Protein AF-A0A732H8Z7-F1 (afdb_monomer)

Secondary structure (DSSP, 8-state):
-HHHHHHHHHHHHHHHHHHT-SEEEEETTTEEEEEEEETTTEEEEEEEEEEEHHHHHHHHHHHHHTT--EEE-HHHHHHHHHH--TTPBPPGGGHHHHHHHHHHHH-----------

Foldseek 3Di:
DVVVVVVVVVLVQLLVLLLQAQAWEDDPQFKIWGWHADVPPRVFIATQDMDTHPVRVVSVVSCVVNVRHYHYDNVLRVCCRPVHDHPDGDDPVCPVVVVVVCCVRVVDDCDDPPPDD

Nearest PDB structures (foldseek):
  3bzr-assembly1_A  TM=9.549E-01  e=8.319E-13  Escherichia coli
  3bzp-assembly1_A  TM=9.370E-01  e=2.544E-12  Escherichia coli
  3bzs-assembly1_A  TM=9.820E-01  e=1.501E-11  Escherichia coli
  2jli-assembly1_A  TM=9.409E-01  e=1.079E-10  Yersinia pestis
  2w0r-assembly1_A-2  TM=8.733E-01  e=4.591E-11  Yersinia enterocolitica

Radius of gyration: 14.59 Å; Cα contacts (8 Å, |Δi|>4): 193; chains: 1; bounding box: 40×42×34 Å

Mean predicted aligned error: 6.79 Å

Structure (mmCIF, N/CA/C/O backbone):
data_AF-A0A732H8Z7-F1
#
_entry.id   AF-A0A732H8Z7-F1
#
loop_
_atom_site.group_PDB
_atom_site.id
_atom_site.type_symbol
_atom_site.label_atom_id
_atom_site.label_alt_id
_atom_site.label_comp_id
_atom_site.label_asym_id
_atom_site.label_entity_id
_atom_site.label_seq_id
_atom_site.pdbx_PDB_ins_code
_atom_site.Cartn_x
_atom_site.Cartn_y
_atom_site.Cartn_z
_atom_site.occupancy
_atom_site.B_iso_or_equiv
_atom_site.auth_seq_id
_atom_site.auth_comp_id
_atom_site.auth_asym_id
_atom_site.auth_atom_id
_atom_site.pdbx_PDB_model_num
ATOM 1 N N . ARG A 1 1 ? -17.506 27.080 4.566 1.00 58.75 1 ARG A N 1
ATOM 2 C CA . ARG A 1 1 ? -17.782 26.994 3.113 1.00 58.75 1 ARG A CA 1
ATOM 3 C C . ARG A 1 1 ? -16.549 26.810 2.215 1.00 58.75 1 ARG A C 1
ATOM 5 O O . ARG A 1 1 ? -16.601 25.906 1.403 1.00 58.75 1 ARG A O 1
ATOM 12 N N . ARG A 1 2 ? -15.420 27.545 2.339 1.00 56.72 2 ARG A N 1
ATOM 13 C CA . ARG A 1 2 ? -14.192 27.230 1.543 1.00 56.72 2 ARG A CA 1
ATOM 14 C C . ARG A 1 2 ? -13.379 26.014 2.043 1.00 56.72 2 ARG A C 1
ATOM 16 O O . ARG A 1 2 ? -12.886 25.258 1.219 1.00 56.72 2 ARG A O 1
ATOM 23 N N . ARG A 1 3 ? -13.272 25.793 3.365 1.00 57.75 3 ARG A N 1
ATOM 24 C CA . ARG A 1 3 ? -12.594 24.600 3.938 1.00 57.75 3 ARG A CA 1
ATOM 25 C C . ARG A 1 3 ? -13.330 23.288 3.652 1.00 57.75 3 ARG A C 1
ATOM 27 O O . ARG A 1 3 ? -12.689 22.284 3.387 1.00 57.75 3 ARG A O 1
ATOM 34 N N . GLU A 1 4 ? -14.660 23.317 3.694 1.00 57.41 4 GLU A N 1
ATOM 35 C CA . GLU A 1 4 ? -15.510 22.139 3.448 1.00 57.41 4 GLU A CA 1
ATOM 36 C C . GLU A 1 4 ? -15.303 21.612 2.022 1.00 57.41 4 GLU A C 1
ATOM 38 O O . GLU A 1 4 ? -15.001 20.439 1.839 1.00 57.41 4 GLU A O 1
ATOM 43 N N . MET A 1 5 ? -15.300 22.512 1.034 1.00 57.41 5 MET A N 1
ATOM 44 C CA . MET A 1 5 ? -15.082 22.163 -0.373 1.00 57.41 5 MET A CA 1
ATOM 45 C C . MET A 1 5 ? -13.684 21.576 -0.643 1.00 57.41 5 MET A C 1
ATOM 47 O O . MET A 1 5 ? -13.551 20.637 -1.420 1.00 57.41 5 MET A O 1
ATOM 51 N N . GLN A 1 6 ? -12.631 22.086 0.010 1.00 51.59 6 GLN A N 1
ATOM 52 C CA . GLN A 1 6 ? -11.274 21.532 -0.134 1.00 51.59 6 GLN A CA 1
ATOM 53 C C . GLN A 1 6 ? -11.153 20.126 0.474 1.00 51.59 6 GLN A C 1
ATOM 55 O O . GLN A 1 6 ? -10.496 19.262 -0.105 1.00 51.59 6 GLN A O 1
ATOM 60 N N . SER A 1 7 ? -11.825 19.887 1.604 1.00 60.00 7 SER A N 1
ATOM 61 C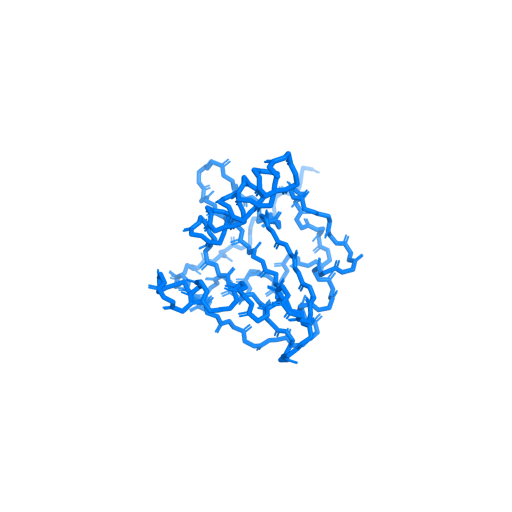 CA . SER A 1 7 ? -11.866 18.580 2.269 1.00 60.00 7 SER A CA 1
ATOM 62 C C . SER A 1 7 ? -12.573 17.523 1.412 1.00 60.00 7 SER A C 1
ATOM 64 O O . SER A 1 7 ? -12.086 16.400 1.277 1.00 60.00 7 SER A O 1
ATOM 66 N N . GLU A 1 8 ? -13.689 17.885 0.772 1.00 55.72 8 GLU A N 1
ATOM 67 C CA . GLU A 1 8 ? -14.449 16.994 -0.116 1.00 55.72 8 GLU A CA 1
ATOM 68 C C . GLU A 1 8 ? -13.655 16.599 -1.369 1.00 55.72 8 GLU A C 1
ATOM 70 O O . GLU A 1 8 ? -13.629 15.424 -1.735 1.00 55.72 8 GLU A O 1
ATOM 75 N N . ILE A 1 9 ? -12.938 17.546 -1.988 1.00 60.69 9 ILE A N 1
ATOM 76 C CA . ILE A 1 9 ? -12.088 17.276 -3.161 1.00 60.69 9 ILE A CA 1
ATOM 77 C C . ILE A 1 9 ? -10.934 16.333 -2.795 1.00 60.69 9 ILE A C 1
ATOM 79 O O . ILE A 1 9 ? -10.654 15.378 -3.522 1.00 60.69 9 ILE A O 1
ATOM 83 N N . GLN A 1 10 ? -10.282 16.567 -1.653 1.00 62.69 10 GLN A N 1
ATOM 84 C CA . GLN A 1 10 ? -9.175 15.730 -1.188 1.00 62.69 10 GLN A CA 1
ATOM 85 C C . GLN A 1 10 ? -9.661 14.321 -0.806 1.00 62.69 10 GLN A C 1
ATOM 87 O O . GLN A 1 10 ? -9.019 13.330 -1.151 1.00 62.69 10 GLN A O 1
ATOM 92 N N . SER A 1 11 ? -10.852 14.222 -0.206 1.00 63.72 11 SER A N 1
ATOM 93 C CA . SER A 1 11 ? -11.514 12.947 0.101 1.00 63.72 11 SER A CA 1
ATOM 94 C C . SER A 1 11 ? -11.918 12.175 -1.162 1.00 63.72 11 SER A C 1
ATOM 96 O O . SER A 1 11 ? -11.765 10.953 -1.208 1.00 63.72 11 SER A O 1
ATOM 98 N N . GLY A 1 12 ? -12.394 12.872 -2.200 1.00 69.31 12 GLY A N 1
ATOM 99 C CA . GLY A 1 12 ? -12.731 12.279 -3.498 1.00 69.31 12 GLY A CA 1
ATOM 100 C C . GLY A 1 12 ? -11.504 11.763 -4.256 1.00 69.31 12 GLY A C 1
ATOM 101 O O . GLY A 1 12 ? -11.524 10.648 -4.774 1.00 69.31 12 GLY A O 1
ATOM 102 N N . SER A 1 13 ? -10.411 12.533 -4.255 1.00 83.50 13 SER A N 1
ATOM 103 C CA . SER A 1 13 ? -9.127 12.140 -4.856 1.00 83.50 13 SER A CA 1
ATOM 104 C C . SER A 1 13 ? -8.506 10.919 -4.164 1.00 83.50 13 SER A C 1
ATOM 106 O O . SER A 1 13 ? -8.026 9.994 -4.828 1.00 83.50 13 SER A O 1
ATOM 108 N N . LEU A 1 14 ? -8.588 10.862 -2.831 1.00 89.50 14 LEU A N 1
ATOM 109 C CA . LEU A 1 14 ? -8.136 9.707 -2.058 1.00 89.50 14 LEU A CA 1
ATOM 1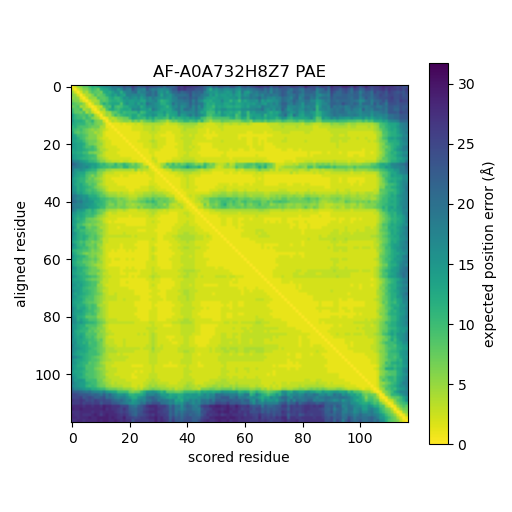10 C C . LEU A 1 14 ? -8.945 8.458 -2.407 1.00 89.50 14 LEU A C 1
ATOM 112 O O . LEU A 1 14 ? -8.369 7.430 -2.753 1.00 89.50 14 LEU A O 1
ATOM 116 N N . ALA A 1 15 ? -10.278 8.542 -2.367 1.00 91.69 15 ALA A N 1
ATOM 117 C CA . ALA A 1 15 ? -11.135 7.397 -2.666 1.00 91.69 15 ALA A CA 1
ATOM 118 C C . ALA A 1 15 ? -10.898 6.851 -4.081 1.00 91.69 15 ALA A C 1
ATOM 120 O O . ALA A 1 15 ? -10.902 5.637 -4.279 1.00 91.69 15 ALA A O 1
ATOM 121 N N . GLN A 1 16 ? -10.649 7.732 -5.053 1.00 94.31 16 GLN A N 1
ATOM 122 C CA . GLN A 1 16 ? -10.294 7.324 -6.408 1.00 94.31 16 GLN A CA 1
ATOM 123 C C . GLN A 1 16 ? -8.951 6.584 -6.453 1.00 94.31 16 GLN A C 1
ATOM 125 O O . GLN A 1 16 ? -8.859 5.535 -7.087 1.00 94.31 16 GLN A O 1
ATOM 130 N N . SER A 1 17 ? -7.941 7.088 -5.741 1.00 95.00 17 SER A N 1
ATOM 131 C CA . SER A 1 17 ? -6.617 6.459 -5.672 1.00 95.00 17 SER A CA 1
ATOM 132 C C . SER A 1 17 ? -6.695 5.056 -5.055 1.00 95.00 17 SER A C 1
ATOM 134 O O . SER A 1 17 ? -6.091 4.115 -5.567 1.00 95.00 17 SER A O 1
ATOM 136 N N . VAL A 1 18 ? -7.512 4.877 -4.008 1.00 96.31 18 VAL A N 1
ATOM 137 C CA . VAL A 1 18 ? -7.767 3.556 -3.407 1.00 96.31 18 VAL A CA 1
ATOM 138 C C . VAL A 1 18 ? -8.428 2.607 -4.413 1.00 96.31 18 VAL A C 1
ATOM 140 O O . VAL A 1 18 ? -7.977 1.479 -4.568 1.00 96.31 18 VAL A O 1
ATOM 143 N N . LYS A 1 19 ? -9.456 3.055 -5.146 1.00 95.38 19 LYS A N 1
ATOM 144 C CA . LYS A 1 19 ? -10.164 2.223 -6.142 1.00 95.38 19 LYS A CA 1
ATOM 145 C C . LYS A 1 19 ? -9.291 1.777 -7.315 1.00 95.38 19 LYS A C 1
ATOM 147 O O . LYS A 1 19 ? -9.585 0.765 -7.936 1.00 95.38 19 LYS A O 1
ATOM 152 N N . GLN A 1 20 ? -8.258 2.548 -7.643 1.00 94.56 20 GLN A N 1
ATOM 153 C CA . GLN A 1 20 ? -7.297 2.225 -8.703 1.00 94.56 20 GLN A CA 1
ATOM 154 C C . GLN A 1 20 ? -6.152 1.329 -8.220 1.00 94.56 20 GLN A C 1
ATOM 156 O O . GLN A 1 20 ? -5.314 0.916 -9.020 1.00 94.56 20 GLN A O 1
ATOM 161 N N . SER A 1 21 ? -6.086 1.054 -6.919 1.00 96.50 21 SER A N 1
ATOM 162 C CA . SER A 1 21 ? -5.023 0.242 -6.346 1.00 96.50 21 SER A CA 1
ATOM 163 C C . SER A 1 21 ? -5.244 -1.230 -6.656 1.00 96.50 21 SER A C 1
ATOM 165 O O . SER A 1 21 ? -6.359 -1.735 -6.562 1.00 96.50 21 SER A O 1
ATOM 167 N N . VAL A 1 22 ? -4.165 -1.939 -6.971 1.00 95.62 22 VAL A N 1
ATOM 168 C CA . VAL A 1 22 ? -4.187 -3.401 -7.108 1.00 95.62 22 VAL A CA 1
ATOM 169 C C . VAL A 1 22 ? -4.182 -4.094 -5.748 1.00 95.62 22 VAL A C 1
ATOM 171 O O . VAL A 1 22 ? -4.689 -5.204 -5.613 1.00 95.62 22 VAL A O 1
ATOM 174 N N . ALA A 1 23 ? -3.615 -3.436 -4.736 1.00 97.19 23 ALA A N 1
ATOM 175 C CA . ALA A 1 23 ? -3.608 -3.889 -3.356 1.00 97.19 23 ALA A CA 1
ATOM 176 C C . ALA A 1 23 ? -3.346 -2.712 -2.407 1.00 97.19 23 ALA A C 1
ATOM 178 O O . ALA A 1 23 ? -2.716 -1.718 -2.777 1.00 97.19 23 ALA A O 1
ATOM 179 N N . VAL A 1 24 ? -3.784 -2.859 -1.161 1.00 98.06 24 VAL A N 1
ATOM 180 C CA . VAL A 1 24 ? -3.424 -1.984 -0.044 1.00 98.06 24 VAL A CA 1
ATOM 181 C C . VAL A 1 24 ? -2.572 -2.774 0.939 1.00 98.06 24 VAL A C 1
ATOM 183 O O . VAL A 1 24 ? -2.999 -3.816 1.428 1.00 98.06 24 VAL A O 1
ATOM 186 N N . VAL A 1 25 ? -1.381 -2.276 1.258 1.00 98.12 25 VAL A N 1
ATOM 187 C CA . VAL A 1 25 ? -0.505 -2.855 2.285 1.00 98.12 25 VAL A CA 1
ATOM 188 C C . VAL A 1 25 ? -0.693 -2.081 3.581 1.00 98.12 25 VAL A C 1
ATOM 190 O O . VAL A 1 25 ? -0.637 -0.850 3.572 1.00 98.12 25 VAL A O 1
ATOM 193 N N . ARG A 1 26 ? -0.915 -2.773 4.701 1.00 98.06 26 ARG A N 1
ATOM 194 C CA . ARG A 1 26 ? -1.139 -2.125 6.000 1.00 98.06 26 ARG A CA 1
ATOM 195 C C . ARG A 1 26 ? -0.181 -2.590 7.093 1.00 98.06 26 ARG A C 1
ATOM 197 O O . ARG A 1 26 ? 0.162 -3.767 7.180 1.00 98.06 26 ARG A O 1
ATOM 204 N N . ASN A 1 27 ? 0.151 -1.653 7.978 1.00 97.19 27 ASN A N 1
ATOM 205 C CA . ASN A 1 27 ? 0.589 -1.909 9.348 1.00 97.19 27 ASN A CA 1
ATOM 206 C C . ASN A 1 27 ? -0.617 -1.582 10.248 1.00 97.19 27 ASN A C 1
ATOM 208 O O . ASN A 1 27 ? -1.018 -0.411 10.271 1.00 97.19 27 ASN A O 1
ATOM 212 N N . PRO A 1 28 ? -1.233 -2.572 10.923 1.00 89.50 28 PRO A N 1
ATOM 213 C CA . PRO A 1 28 ? -2.525 -2.412 11.584 1.00 89.50 28 PRO A CA 1
ATOM 214 C C . PRO A 1 28 ? -2.630 -1.139 12.411 1.00 89.50 28 PRO A C 1
ATOM 216 O O . PRO A 1 28 ? -1.754 -0.836 13.214 1.00 89.50 28 PRO A O 1
ATOM 219 N N . THR A 1 29 ? -3.722 -0.399 12.207 1.00 78.62 29 THR A N 1
ATOM 220 C CA . THR A 1 29 ? -4.074 0.853 12.904 1.00 78.62 29 THR A CA 1
ATOM 221 C C . THR A 1 29 ? -3.119 2.041 12.723 1.00 78.62 29 THR A C 1
ATOM 223 O O . THR A 1 29 ? -3.474 3.146 13.120 1.00 78.62 29 THR A O 1
ATOM 226 N N . HIS A 1 30 ? -1.963 1.855 12.078 1.00 92.56 30 HIS A N 1
ATOM 227 C CA . HIS A 1 30 ? -0.929 2.883 11.965 1.00 92.56 30 HIS A CA 1
ATOM 228 C C . HIS A 1 30 ? -0.732 3.399 10.548 1.00 92.56 30 HIS A C 1
ATOM 230 O O . HIS A 1 30 ? -0.610 4.603 10.366 1.00 92.56 30 HIS A O 1
ATOM 236 N N . ILE A 1 31 ? -0.639 2.513 9.553 1.00 97.25 31 ILE A N 1
ATOM 237 C CA . ILE A 1 31 ? -0.251 2.882 8.186 1.00 97.25 31 ILE A CA 1
ATOM 238 C C . ILE A 1 31 ? -1.051 2.061 7.181 1.00 97.25 31 ILE A C 1
ATOM 240 O O . ILE A 1 31 ? -1.209 0.850 7.351 1.00 97.25 31 ILE A O 1
ATOM 244 N N . ALA A 1 32 ? -1.481 2.708 6.101 1.00 98.06 32 ALA A N 1
ATOM 245 C CA . ALA A 1 32 ? -1.958 2.047 4.894 1.00 98.06 32 ALA A CA 1
ATOM 246 C C . ALA A 1 32 ? -1.321 2.687 3.655 1.00 98.06 32 ALA A C 1
ATOM 248 O O . ALA A 1 32 ? -1.269 3.914 3.539 1.00 98.06 32 ALA A O 1
ATOM 249 N N . VAL A 1 33 ? -0.858 1.850 2.729 1.00 98.38 33 VAL A N 1
ATOM 250 C CA . VAL A 1 33 ? -0.260 2.266 1.460 1.00 98.38 33 VAL A CA 1
ATOM 251 C C . VAL A 1 33 ? -0.986 1.594 0.304 1.00 98.38 33 VAL A C 1
ATOM 253 O O . VAL A 1 33 ? -1.120 0.374 0.258 1.00 98.38 33 VAL A O 1
ATOM 256 N N . CYS A 1 34 ? -1.436 2.409 -0.639 1.00 98.19 34 CYS A N 1
ATOM 257 C CA . CYS A 1 34 ? -2.131 2.014 -1.852 1.00 98.19 34 CYS A CA 1
ATOM 258 C C . CYS A 1 34 ? -1.124 1.783 -2.981 1.00 98.19 34 CYS A C 1
ATOM 260 O O . CYS A 1 34 ? -0.457 2.726 -3.412 1.00 98.19 34 CYS A O 1
ATOM 262 N N . LEU A 1 35 ? -1.028 0.549 -3.475 1.00 97.31 35 LEU A N 1
ATOM 263 C CA . LEU A 1 35 ? -0.151 0.194 -4.587 1.00 97.31 35 LEU A CA 1
ATOM 264 C C . LEU A 1 35 ? -0.931 0.147 -5.897 1.00 97.31 35 LEU A C 1
ATOM 266 O O . LEU A 1 35 ? -1.963 -0.511 -5.994 1.00 97.31 35 LEU A O 1
ATOM 270 N N . GLY A 1 36 ? -0.402 0.813 -6.916 1.00 95.38 36 GLY A N 1
ATOM 271 C CA . GLY A 1 36 ? -0.865 0.747 -8.296 1.00 95.38 36 GLY A CA 1
ATOM 272 C C . GLY A 1 36 ? 0.104 -0.057 -9.151 1.00 95.38 36 GLY A C 1
ATOM 273 O O . GLY A 1 36 ? 1.319 0.041 -8.979 1.00 95.38 36 GLY A O 1
ATOM 274 N N . TYR A 1 37 ? -0.436 -0.842 -10.076 1.00 93.62 37 TYR A N 1
ATOM 275 C CA . TYR A 1 37 ? 0.332 -1.601 -11.056 1.00 93.62 37 TYR A CA 1
ATOM 276 C C . TYR A 1 37 ? -0.556 -1.927 -12.260 1.00 93.62 37 TYR A C 1
ATOM 278 O O . TYR A 1 37 ? -1.726 -2.266 -12.095 1.00 93.62 37 TYR A O 1
ATOM 286 N N . HIS A 1 38 ? -0.002 -1.833 -13.467 1.00 88.56 38 HIS A N 1
ATOM 287 C CA . HIS A 1 38 ? -0.671 -2.265 -14.692 1.00 88.56 38 HIS A CA 1
ATOM 288 C C . HIS A 1 38 ? 0.376 -2.842 -15.651 1.00 88.56 38 HIS A C 1
ATOM 290 O O . HIS A 1 38 ? 1.256 -2.087 -16.063 1.00 88.56 38 HIS A O 1
ATOM 296 N N . PRO A 1 39 ? 0.301 -4.122 -16.057 1.00 82.38 39 PRO A N 1
ATOM 297 C CA . PRO A 1 39 ? 1.367 -4.775 -16.824 1.00 82.38 39 PRO A CA 1
ATOM 298 C C . PRO A 1 39 ? 1.811 -4.022 -18.087 1.00 82.38 39 PRO A C 1
ATOM 300 O O . PRO A 1 39 ? 2.990 -4.042 -18.423 1.00 82.38 39 PRO A O 1
ATOM 303 N N . THR A 1 40 ? 0.885 -3.343 -18.773 1.00 83.50 40 THR A N 1
ATOM 304 C CA . THR A 1 40 ? 1.179 -2.612 -20.019 1.00 83.50 40 THR A CA 1
ATOM 305 C C . THR A 1 40 ? 1.523 -1.138 -19.809 1.00 83.50 40 THR A C 1
ATOM 307 O O . THR A 1 40 ? 2.423 -0.620 -20.460 1.00 83.50 40 THR A O 1
ATOM 310 N N . ASP A 1 41 ? 0.830 -0.459 -18.892 1.00 81.69 41 ASP A N 1
ATOM 311 C CA . ASP A 1 41 ? 0.822 1.011 -18.812 1.00 81.69 41 ASP A CA 1
ATOM 312 C C . ASP A 1 41 ? 1.657 1.507 -17.622 1.00 81.69 41 ASP A C 1
ATOM 314 O O . ASP A 1 41 ? 2.177 2.623 -17.611 1.00 81.69 41 ASP A O 1
ATOM 318 N N . MET A 1 42 ? 1.803 0.657 -16.604 1.00 79.94 42 MET A N 1
ATOM 319 C CA . MET A 1 42 ? 2.536 0.912 -15.370 1.00 79.94 42 MET A CA 1
ATOM 320 C C . MET A 1 42 ? 3.313 -0.356 -14.971 1.00 79.94 42 MET A C 1
ATOM 322 O O . MET A 1 42 ? 2.975 -1.001 -13.974 1.00 79.94 42 MET A O 1
ATOM 326 N N . PRO A 1 43 ? 4.351 -0.728 -15.748 1.00 83.06 43 PRO A N 1
ATOM 327 C CA . PRO A 1 43 ? 5.086 -1.979 -15.550 1.00 83.06 43 PRO A CA 1
ATOM 328 C C . PRO A 1 43 ? 5.929 -1.985 -14.269 1.00 83.06 43 PRO A C 1
ATOM 330 O O . PRO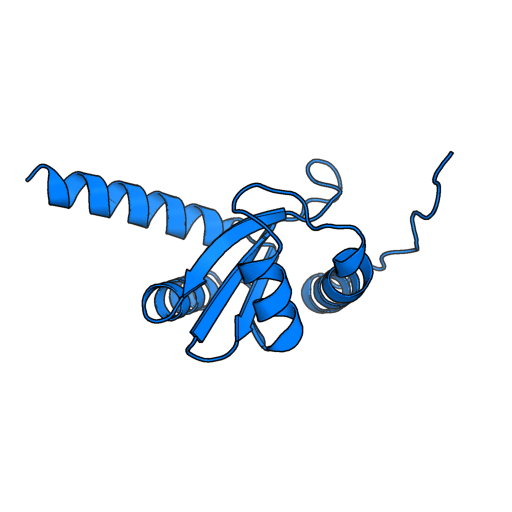 A 1 43 ? 6.383 -3.037 -13.838 1.00 83.06 43 PRO A O 1
ATOM 333 N N . ILE A 1 44 ? 6.127 -0.820 -13.644 1.00 90.75 44 ILE A N 1
ATOM 334 C CA . ILE A 1 44 ? 6.782 -0.692 -12.342 1.00 90.75 44 ILE A CA 1
ATOM 335 C C . ILE A 1 44 ? 5.728 -0.228 -11.334 1.00 90.75 44 ILE A C 1
ATOM 337 O O . ILE A 1 44 ? 5.119 0.822 -11.580 1.00 90.75 44 ILE A O 1
ATOM 341 N N . PRO A 1 45 ? 5.519 -0.954 -10.219 1.00 93.94 45 PRO A N 1
ATOM 342 C CA . PRO A 1 45 ? 4.541 -0.575 -9.209 1.00 93.94 45 PRO A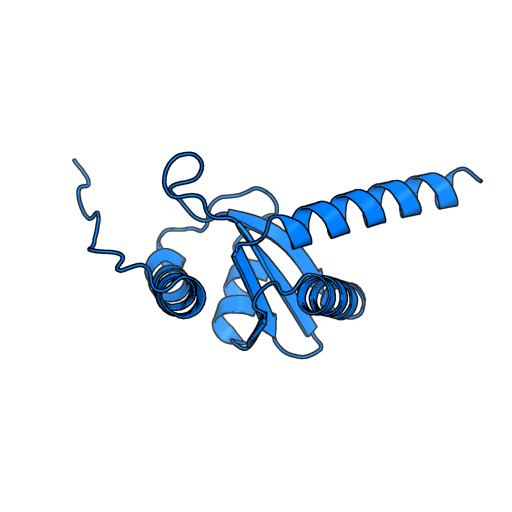 CA 1
ATOM 343 C C . PRO A 1 45 ? 4.799 0.821 -8.632 1.00 93.94 45 PRO A C 1
ATOM 345 O O . PRO A 1 45 ? 5.944 1.258 -8.486 1.00 93.94 45 PRO A O 1
ATOM 348 N N . ARG A 1 46 ? 3.720 1.523 -8.288 1.00 96.00 46 ARG A N 1
ATOM 349 C CA . ARG A 1 46 ? 3.755 2.884 -7.738 1.00 96.00 46 ARG A CA 1
ATOM 350 C C . ARG A 1 46 ? 2.919 3.004 -6.478 1.00 96.00 46 ARG A C 1
ATOM 352 O O . ARG A 1 46 ? 1.914 2.311 -6.334 1.00 96.00 46 ARG A O 1
ATOM 359 N N . VAL A 1 47 ? 3.277 3.945 -5.612 1.00 97.75 47 VAL A N 1
ATOM 360 C CA . VAL A 1 47 ? 2.414 4.349 -4.495 1.00 97.75 47 VAL A CA 1
ATOM 361 C C . VAL A 1 47 ? 1.385 5.349 -5.015 1.00 97.75 47 VAL A C 1
ATOM 363 O O . VAL A 1 47 ? 1.733 6.466 -5.378 1.00 97.75 47 VAL A O 1
ATOM 366 N N . LEU A 1 48 ? 0.108 4.971 -5.070 1.00 96.62 48 LEU A N 1
ATOM 367 C CA . LEU A 1 48 ? -0.966 5.870 -5.525 1.00 96.62 4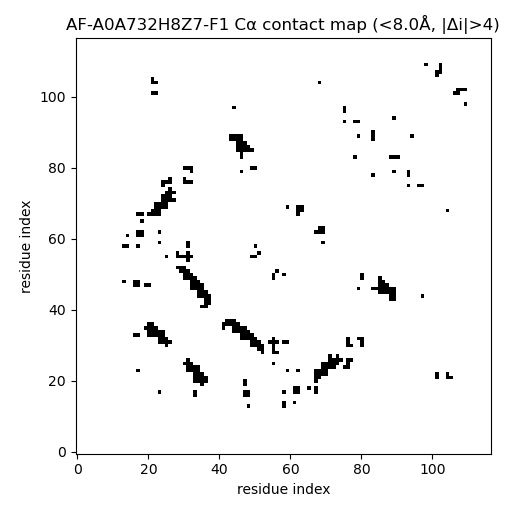8 LEU A CA 1
ATOM 368 C C . LEU A 1 48 ? -1.430 6.814 -4.415 1.00 96.62 48 LEU A C 1
ATOM 370 O O . LEU A 1 48 ? -1.796 7.963 -4.668 1.00 96.62 48 LEU A O 1
ATOM 374 N N . GLU A 1 49 ? -1.416 6.313 -3.184 1.00 97.31 49 GLU A N 1
ATOM 375 C CA . GLU A 1 49 ? -1.821 7.034 -1.986 1.00 97.31 49 GLU A CA 1
ATOM 376 C C . GLU A 1 49 ? -1.195 6.380 -0.751 1.00 97.31 49 GLU A C 1
ATOM 378 O O . GLU A 1 49 ? -0.906 5.182 -0.747 1.00 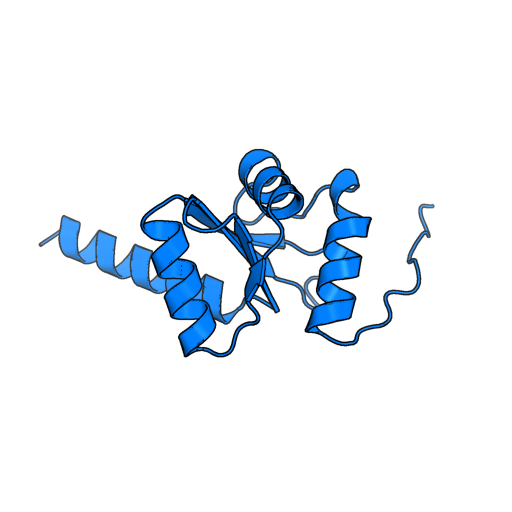97.31 49 GLU A O 1
ATOM 383 N N . LYS A 1 50 ? -0.994 7.154 0.311 1.00 97.06 50 LYS A N 1
ATOM 384 C CA . LYS A 1 50 ? -0.555 6.638 1.610 1.00 97.06 50 LYS A CA 1
ATOM 385 C C . LYS A 1 50 ? -1.168 7.466 2.732 1.00 97.06 50 LYS A C 1
ATOM 387 O O . LYS A 1 50 ? -1.447 8.647 2.549 1.00 97.06 50 LYS A O 1
ATOM 392 N N . GLY A 1 51 ? -1.394 6.851 3.886 1.00 95.94 51 GLY A N 1
ATOM 393 C CA . GLY A 1 51 ? -1.954 7.540 5.045 1.00 95.94 51 GLY A CA 1
ATOM 394 C C . GLY A 1 51 ? -1.575 6.872 6.356 1.00 95.94 51 GLY A C 1
ATOM 395 O O . GLY A 1 51 ? -1.297 5.671 6.383 1.00 95.94 51 GLY A O 1
ATOM 396 N N . SER A 1 52 ? -1.579 7.659 7.432 1.00 96.50 52 SER A N 1
ATOM 397 C CA . SER A 1 52 ? -1.381 7.174 8.798 1.00 96.50 52 SER A CA 1
ATOM 398 C C . SER A 1 52 ? -2.648 7.301 9.644 1.00 96.50 52 SER A C 1
ATOM 400 O O . SER A 1 52 ? -3.569 8.051 9.306 1.00 96.50 52 SER A O 1
ATOM 402 N N . ASP A 1 53 ? -2.708 6.539 10.733 1.00 95.25 53 ASP A N 1
ATOM 403 C CA . ASP A 1 53 ? -3.713 6.634 11.795 1.00 95.25 53 ASP A CA 1
ATOM 404 C C . ASP A 1 53 ? -5.160 6.678 11.253 1.00 95.25 53 ASP A C 1
ATOM 406 O O . ASP A 1 53 ? -5.650 5.722 10.645 1.00 95.25 53 ASP A O 1
ATOM 410 N N . ALA A 1 54 ? -5.862 7.803 11.422 1.00 94.25 54 ALA A N 1
ATOM 411 C CA . ALA A 1 54 ? -7.228 7.982 10.934 1.00 94.25 54 ALA A CA 1
ATOM 412 C C . ALA A 1 54 ? -7.339 7.837 9.406 1.00 94.25 54 ALA A C 1
ATOM 414 O O . ALA A 1 54 ? -8.300 7.245 8.911 1.00 94.25 54 ALA A O 1
ATOM 415 N N . GLN A 1 55 ? -6.353 8.334 8.656 1.00 93.81 55 GLN A N 1
ATOM 416 C CA . GLN A 1 55 ? -6.332 8.213 7.201 1.00 93.81 55 GLN A CA 1
ATOM 417 C C . GLN A 1 55 ? -6.044 6.773 6.769 1.00 93.81 55 GLN A C 1
ATOM 419 O O . GLN A 1 55 ? -6.662 6.298 5.819 1.00 93.81 55 GLN A O 1
ATOM 424 N N . ALA A 1 56 ? -5.179 6.053 7.492 1.00 96.50 56 ALA A N 1
ATOM 425 C CA . ALA A 1 56 ? -4.939 4.631 7.252 1.00 96.50 56 ALA A CA 1
ATOM 426 C C . ALA A 1 56 ? -6.229 3.812 7.418 1.00 96.50 56 ALA A C 1
ATOM 428 O O . ALA A 1 56 ? -6.593 3.035 6.535 1.00 96.50 56 ALA A O 1
ATOM 429 N N . ASN A 1 57 ? -6.967 4.047 8.508 1.00 95.56 57 ASN A N 1
ATOM 430 C CA . ASN A 1 57 ? -8.257 3.397 8.751 1.00 95.56 57 ASN A CA 1
ATOM 431 C C . ASN A 1 57 ? -9.283 3.734 7.658 1.00 95.56 57 ASN A C 1
ATOM 433 O O . ASN A 1 57 ? -10.028 2.860 7.215 1.00 95.56 57 ASN A O 1
ATOM 437 N N . TYR A 1 58 ? -9.304 4.984 7.187 1.00 95.06 58 TYR A N 1
ATOM 438 C CA . TYR A 1 58 ? -10.187 5.401 6.099 1.00 95.06 58 TYR A CA 1
ATOM 439 C C . TYR A 1 58 ? -9.839 4.724 4.764 1.00 95.06 58 TYR A C 1
ATOM 441 O O . TYR A 1 58 ? -10.734 4.223 4.085 1.00 95.06 58 TYR A O 1
ATOM 449 N N . ILE A 1 59 ? -8.549 4.638 4.419 1.00 96.69 59 ILE A N 1
ATOM 450 C CA . ILE A 1 59 ? -8.055 3.924 3.231 1.00 96.69 59 ILE A CA 1
ATOM 451 C C . ILE A 1 59 ? -8.483 2.455 3.269 1.00 96.69 59 ILE A C 1
ATOM 453 O O . ILE A 1 59 ? -9.072 1.970 2.303 1.00 96.69 59 ILE A O 1
ATOM 457 N N . VAL A 1 60 ? -8.240 1.764 4.388 1.00 97.00 60 VAL A N 1
ATOM 458 C CA . VAL A 1 60 ? -8.617 0.351 4.563 1.00 97.00 60 VAL A CA 1
ATOM 459 C C . VAL A 1 60 ? -10.126 0.170 4.409 1.00 97.00 60 VAL A C 1
ATOM 461 O O . VAL A 1 60 ? -10.564 -0.711 3.677 1.00 97.00 60 VAL A O 1
ATOM 464 N N . ASN A 1 61 ? -10.928 1.052 5.007 1.00 96.31 61 ASN A N 1
ATOM 465 C CA . ASN A 1 61 ? -12.381 0.981 4.897 1.00 96.31 61 ASN A CA 1
ATOM 466 C C . ASN A 1 61 ? -12.877 1.151 3.449 1.00 96.31 61 ASN A C 1
ATOM 468 O O . ASN A 1 61 ? -13.783 0.438 3.014 1.00 96.31 61 ASN A O 1
ATOM 472 N N . ILE A 1 62 ? -12.290 2.080 2.687 1.00 96.88 62 ILE A N 1
ATOM 473 C CA . ILE A 1 62 ? -12.611 2.243 1.263 1.00 96.88 62 ILE A CA 1
ATOM 474 C C . ILE A 1 62 ? -12.182 1.000 0.478 1.00 96.88 62 ILE A C 1
ATOM 476 O O . ILE A 1 62 ? -12.951 0.535 -0.363 1.00 96.88 62 ILE A O 1
ATOM 480 N N . ALA A 1 63 ? -10.992 0.464 0.745 1.00 96.88 63 ALA A N 1
ATOM 481 C CA . ALA A 1 63 ? -10.468 -0.714 0.065 1.00 96.88 63 ALA A CA 1
ATOM 482 C C . ALA A 1 63 ? -11.396 -1.922 0.251 1.00 96.88 63 ALA A C 1
ATOM 484 O O . ALA A 1 63 ? -11.855 -2.496 -0.734 1.00 96.88 63 ALA A O 1
ATOM 485 N N . GLU A 1 64 ? -11.781 -2.220 1.494 1.00 95.88 64 GLU A N 1
ATOM 486 C CA . GLU A 1 64 ? -12.713 -3.302 1.833 1.00 95.88 64 GLU A CA 1
ATOM 487 C C . GLU A 1 64 ? -14.070 -3.132 1.131 1.00 95.88 64 GLU A C 1
ATOM 489 O O . GLU A 1 64 ? -14.586 -4.073 0.529 1.00 95.88 64 GLU A O 1
ATOM 494 N N . ARG A 1 65 ? -14.625 -1.911 1.127 1.00 96.31 65 ARG A N 1
ATOM 495 C CA . ARG A 1 65 ? -15.902 -1.602 0.456 1.00 96.31 65 ARG A CA 1
ATOM 496 C C . ARG A 1 65 ? -15.861 -1.761 -1.062 1.00 96.31 65 ARG A C 1
ATOM 498 O O . ARG A 1 65 ? -16.907 -1.980 -1.663 1.00 96.31 65 ARG A O 1
ATOM 505 N N . ASN A 1 66 ? -14.693 -1.597 -1.679 1.00 95.94 66 ASN A N 1
ATOM 506 C CA . ASN A 1 66 ? -14.508 -1.715 -3.128 1.00 95.94 66 ASN A CA 1
ATOM 507 C C . ASN A 1 66 ? -13.837 -3.040 -3.520 1.00 95.94 66 ASN A C 1
ATOM 509 O O . ASN A 1 66 ? -13.401 -3.180 -4.659 1.00 95.94 66 ASN A O 1
ATOM 513 N N . CYS A 1 67 ? -13.754 -4.001 -2.592 1.00 95.38 67 CYS A N 1
ATOM 514 C CA . CYS A 1 67 ? -13.134 -5.309 -2.807 1.00 95.38 67 CYS A CA 1
ATOM 515 C C . CYS A 1 67 ? -11.671 -5.232 -3.282 1.00 95.38 67 CYS A C 1
ATOM 517 O O . CYS A 1 67 ? -11.200 -6.118 -3.993 1.00 95.38 67 CYS A O 1
ATOM 519 N N . ILE A 1 68 ? -10.946 -4.188 -2.875 1.00 97.00 68 ILE A N 1
ATOM 520 C CA . ILE A 1 68 ? -9.507 -4.073 -3.105 1.00 97.00 68 ILE A CA 1
ATOM 521 C C . ILE A 1 68 ? -8.789 -4.914 -2.039 1.00 97.00 68 ILE A C 1
ATOM 523 O O . ILE A 1 68 ? -9.057 -4.719 -0.849 1.00 97.00 68 ILE A O 1
ATOM 527 N N . PRO A 1 69 ? -7.886 -5.839 -2.418 1.00 96.81 69 PRO A N 1
ATOM 528 C CA . PRO A 1 69 ? -7.170 -6.677 -1.463 1.00 96.81 69 PRO A CA 1
ATOM 529 C C . PRO A 1 69 ? -6.396 -5.846 -0.438 1.00 96.81 69 PRO A C 1
ATOM 531 O O . PRO A 1 69 ? -5.573 -5.007 -0.806 1.00 96.81 69 PRO A O 1
ATOM 534 N N . VAL A 1 70 ? -6.627 -6.109 0.849 1.00 97.12 70 VAL A N 1
ATOM 535 C CA . VAL A 1 70 ? -5.870 -5.507 1.951 1.00 97.12 70 VAL A CA 1
ATOM 536 C C . VAL A 1 70 ? -4.954 -6.568 2.541 1.00 97.12 70 VAL A C 1
ATOM 538 O O . VAL A 1 70 ? -5.417 -7.574 3.075 1.00 97.12 70 VAL A O 1
ATOM 541 N N . VAL A 1 71 ? -3.649 -6.343 2.443 1.00 96.88 71 VAL A N 1
ATOM 542 C CA . VAL A 1 71 ? -2.613 -7.257 2.917 1.00 96.88 71 VAL A CA 1
ATOM 543 C C . VAL A 1 71 ? -1.929 -6.656 4.129 1.00 96.88 71 VAL A C 1
ATOM 545 O O . VAL A 1 71 ? -1.433 -5.530 4.104 1.00 96.88 71 VAL A O 1
ATOM 548 N N . GLU A 1 72 ? -1.870 -7.431 5.199 1.00 97.38 72 GLU A N 1
ATOM 549 C CA . GLU A 1 72 ? -1.117 -7.060 6.382 1.00 97.38 72 GLU A CA 1
ATOM 550 C C . GLU A 1 72 ? 0.352 -7.452 6.220 1.00 97.38 72 GLU A C 1
ATOM 552 O O . GLU A 1 72 ? 0.684 -8.629 6.110 1.00 97.38 72 GLU A O 1
ATOM 557 N N . ASN A 1 73 ? 1.232 -6.454 6.182 1.00 97.38 73 ASN A N 1
ATOM 558 C CA . ASN A 1 73 ? 2.677 -6.644 6.180 1.00 97.38 73 ASN A CA 1
ATOM 559 C C . ASN A 1 73 ? 3.322 -5.396 6.790 1.00 97.38 73 ASN A C 1
ATOM 561 O O . ASN A 1 73 ? 3.433 -4.356 6.141 1.00 97.38 73 ASN A O 1
ATOM 565 N N . VAL A 1 74 ? 3.713 -5.496 8.062 1.00 97.19 74 VAL A N 1
ATOM 566 C CA . VAL A 1 74 ? 4.201 -4.358 8.853 1.00 97.19 74 VAL A CA 1
ATOM 567 C C . VAL A 1 74 ? 5.498 -3.783 8.291 1.00 97.19 74 VAL A C 1
ATOM 569 O O . VAL A 1 74 ? 5.640 -2.563 8.227 1.00 97.19 74 VAL A O 1
ATOM 572 N N . GLU A 1 75 ? 6.433 -4.643 7.894 1.00 97.25 75 GLU A N 1
ATOM 573 C CA . GLU A 1 75 ? 7.738 -4.233 7.372 1.00 97.25 75 GLU A CA 1
ATOM 574 C C . GLU A 1 75 ? 7.581 -3.524 6.027 1.00 97.25 75 GLU A C 1
ATOM 576 O O . GLU A 1 75 ? 7.977 -2.367 5.891 1.00 97.25 75 GLU A O 1
ATOM 581 N N . LEU A 1 76 ? 6.881 -4.154 5.079 1.00 97.62 76 LEU A N 1
ATOM 582 C CA . LEU A 1 76 ? 6.654 -3.573 3.758 1.00 97.62 76 LEU A CA 1
ATOM 583 C C . LEU A 1 76 ? 5.829 -2.282 3.829 1.00 97.62 76 LEU A C 1
ATOM 585 O O . LEU A 1 76 ? 6.144 -1.319 3.136 1.00 97.62 76 LEU A O 1
ATOM 589 N N . ALA A 1 77 ? 4.798 -2.228 4.679 1.00 98.00 77 ALA A N 1
ATOM 590 C CA . ALA A 1 77 ? 4.013 -1.010 4.868 1.00 98.00 77 ALA A CA 1
ATOM 591 C C . ALA A 1 77 ? 4.873 0.148 5.393 1.00 98.00 77 ALA A C 1
ATOM 593 O O . ALA A 1 77 ? 4.701 1.277 4.941 1.00 98.00 77 ALA A O 1
ATOM 594 N N . ARG A 1 78 ? 5.801 -0.116 6.325 1.00 97.69 78 ARG A N 1
ATOM 595 C CA . ARG A 1 78 ? 6.730 0.902 6.841 1.00 97.69 78 ARG A CA 1
ATOM 596 C C . ARG A 1 78 ? 7.692 1.367 5.754 1.00 97.69 78 ARG A C 1
ATOM 598 O O . ARG A 1 78 ? 7.766 2.571 5.527 1.00 97.69 78 ARG A O 1
ATOM 605 N N . SER A 1 79 ? 8.361 0.444 5.065 1.00 97.69 79 SER A N 1
ATOM 606 C CA . SER A 1 79 ? 9.291 0.799 3.989 1.00 97.69 79 SER A CA 1
ATOM 607 C C . SER A 1 79 ? 8.606 1.601 2.890 1.00 97.69 79 SER A C 1
ATOM 609 O O . SER A 1 79 ? 9.054 2.691 2.559 1.00 97.69 79 SER A O 1
ATOM 611 N N . LEU A 1 80 ? 7.450 1.152 2.395 1.00 97.69 80 LEU A N 1
ATOM 612 C CA . LEU A 1 80 ? 6.708 1.903 1.380 1.00 97.69 80 LEU A CA 1
ATOM 613 C C . LEU A 1 80 ? 6.279 3.292 1.868 1.00 97.69 80 LEU A C 1
ATOM 615 O O . LEU A 1 80 ? 6.311 4.250 1.103 1.00 97.69 80 LEU A O 1
ATOM 619 N N . PHE A 1 81 ? 5.859 3.417 3.126 1.00 97.50 81 PHE A N 1
ATOM 620 C CA . PHE A 1 81 ? 5.368 4.686 3.654 1.00 97.50 81 PHE A CA 1
ATOM 621 C C . PHE A 1 81 ? 6.476 5.728 3.834 1.00 97.50 81 PHE A C 1
ATOM 623 O O . PHE A 1 81 ? 6.261 6.903 3.518 1.00 97.50 81 PHE A O 1
ATOM 630 N N . PHE A 1 82 ? 7.637 5.303 4.341 1.00 96.81 82 PHE A N 1
ATOM 631 C CA . PHE A 1 82 ? 8.754 6.193 4.661 1.00 96.81 82 PHE A CA 1
ATOM 632 C C . PHE A 1 82 ? 9.733 6.397 3.501 1.00 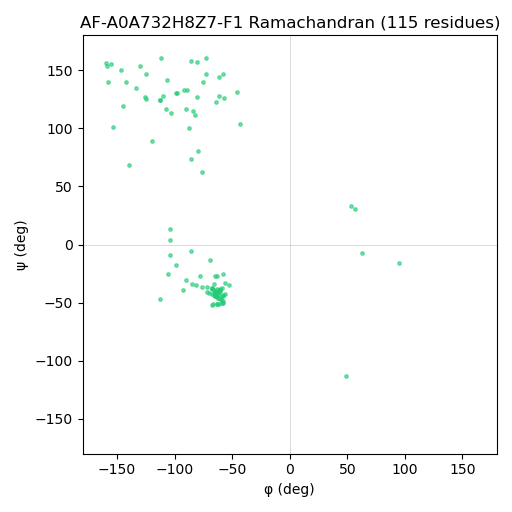96.81 82 PHE A C 1
ATOM 634 O O . PHE A 1 82 ? 10.334 7.462 3.421 1.00 96.81 82 PHE A O 1
ATOM 641 N N . GLU A 1 83 ? 9.902 5.411 2.618 1.00 96.38 83 GLU A N 1
ATOM 642 C CA . GLU A 1 83 ? 10.910 5.453 1.549 1.00 96.38 83 GLU A CA 1
ATOM 643 C C . GLU A 1 83 ? 10.335 5.882 0.191 1.00 96.38 83 GLU A C 1
ATOM 645 O O . GLU A 1 83 ? 11.099 6.265 -0.693 1.00 96.38 83 GLU A O 1
ATOM 650 N N . VAL A 1 84 ? 9.009 5.820 -0.005 1.00 97.12 84 VAL A N 1
ATOM 651 C CA . VAL A 1 84 ? 8.375 6.075 -1.311 1.00 97.12 84 VAL A CA 1
ATOM 652 C C . VAL A 1 84 ? 7.318 7.163 -1.209 1.00 97.12 84 VAL A C 1
ATOM 654 O O . VAL A 1 84 ? 6.378 7.079 -0.413 1.00 97.12 84 VAL A O 1
ATOM 657 N N . GLU A 1 85 ? 7.441 8.200 -2.035 1.00 96.31 85 GLU A N 1
ATOM 658 C CA . GLU A 1 85 ? 6.460 9.279 -2.087 1.00 96.31 85 GLU A CA 1
ATOM 659 C C . GLU A 1 85 ? 5.227 8.934 -2.922 1.00 96.31 85 GLU A C 1
ATOM 661 O O . GLU A 1 85 ? 5.222 8.054 -3.786 1.00 96.31 85 GLU A O 1
ATOM 666 N N . ARG A 1 86 ? 4.128 9.638 -2.639 1.00 95.31 86 ARG A N 1
ATOM 667 C CA . ARG A 1 86 ? 2.891 9.483 -3.405 1.00 95.31 86 ARG A CA 1
ATOM 668 C C . ARG A 1 86 ? 3.134 9.867 -4.869 1.00 95.31 86 ARG A C 1
ATOM 670 O O . ARG A 1 86 ? 3.552 10.980 -5.159 1.00 95.31 86 ARG A O 1
ATOM 677 N N . GLY A 1 87 ? 2.761 8.976 -5.782 1.00 93.56 87 GLY A N 1
ATOM 678 C CA . GLY A 1 87 ? 2.927 9.108 -7.231 1.00 93.56 87 GLY A CA 1
ATOM 679 C C . GLY A 1 87 ? 4.200 8.446 -7.761 1.00 93.56 87 GLY A C 1
ATOM 680 O O . GLY A 1 87 ? 4.288 8.158 -8.963 1.00 93.56 87 GLY A O 1
ATOM 681 N N . ASP A 1 88 ? 5.153 8.134 -6.885 1.00 96.06 88 ASP A N 1
ATOM 682 C CA . ASP A 1 88 ? 6.455 7.619 -7.284 1.00 96.06 88 ASP A CA 1
ATOM 683 C C . ASP A 1 88 ? 6.463 6.104 -7.476 1.00 96.06 88 ASP A C 1
ATOM 685 O O . ASP A 1 88 ? 5.604 5.362 -6.987 1.00 96.06 88 ASP A O 1
ATOM 689 N N . LYS A 1 89 ? 7.443 5.658 -8.268 1.00 96.19 89 LYS A N 1
ATOM 690 C CA . LYS A 1 89 ? 7.761 4.240 -8.445 1.00 96.19 89 LYS A CA 1
ATOM 691 C C . LYS A 1 89 ? 8.430 3.721 -7.183 1.00 96.19 89 LYS A C 1
ATOM 693 O O . LYS A 1 89 ? 9.197 4.444 -6.552 1.00 96.19 89 LYS A O 1
ATOM 698 N N . ILE A 1 90 ? 8.182 2.457 -6.862 1.00 95.56 90 ILE A N 1
ATOM 699 C CA . ILE A 1 90 ? 8.948 1.786 -5.814 1.00 95.56 90 ILE A CA 1
ATOM 700 C C . ILE A 1 90 ? 10.443 1.728 -6.207 1.00 95.56 90 ILE A C 1
ATOM 702 O O . ILE A 1 90 ? 10.745 1.590 -7.397 1.00 95.56 90 ILE A O 1
ATOM 706 N N . PRO A 1 91 ? 11.379 1.849 -5.253 1.00 94.62 91 PRO A N 1
ATOM 707 C CA . PRO A 1 91 ? 12.803 1.635 -5.491 1.00 94.62 91 PRO A CA 1
ATOM 708 C C . PRO A 1 91 ? 13.116 0.144 -5.678 1.00 94.62 91 PRO A C 1
ATOM 710 O O . PRO A 1 91 ? 12.356 -0.721 -5.239 1.00 94.62 91 PRO A O 1
ATOM 713 N N . GLU A 1 92 ? 14.270 -0.155 -6.279 1.00 92.94 92 GLU A N 1
ATOM 714 C CA . GLU A 1 92 ? 14.732 -1.531 -6.538 1.00 92.94 92 GLU A CA 1
ATOM 715 C C . GLU A 1 92 ? 14.813 -2.388 -5.268 1.00 92.94 92 GLU A C 1
ATOM 717 O O . GLU A 1 92 ? 14.497 -3.576 -5.295 1.00 92.94 92 GLU A O 1
ATOM 722 N N . THR A 1 93 ? 15.146 -1.773 -4.131 1.00 94.62 93 THR A N 1
ATOM 723 C CA . THR A 1 93 ? 15.185 -2.426 -2.812 1.00 94.62 93 THR A CA 1
ATOM 724 C C . THR A 1 93 ? 13.845 -3.043 -2.410 1.00 94.62 93 THR A C 1
ATOM 726 O O . THR A 1 93 ? 13.820 -3.998 -1.636 1.00 94.62 93 THR A O 1
ATOM 729 N N . LEU A 1 94 ? 12.732 -2.535 -2.950 1.00 95.88 94 LEU A N 1
ATOM 730 C CA . LEU A 1 94 ? 11.378 -3.011 -2.671 1.00 95.88 94 LEU A CA 1
ATOM 731 C C . LEU A 1 94 ? 10.786 -3.857 -3.804 1.00 95.88 94 LEU A C 1
ATOM 733 O O . LEU A 1 94 ? 9.635 -4.280 -3.696 1.00 95.88 94 LEU A O 1
ATOM 737 N N . PHE A 1 95 ? 11.542 -4.155 -4.867 1.00 94.00 95 PHE A N 1
ATOM 738 C CA . PHE A 1 95 ? 11.026 -4.935 -5.996 1.00 94.00 95 PHE A CA 1
ATOM 739 C C . PHE A 1 95 ? 10.598 -6.339 -5.582 1.00 94.00 95 PHE A C 1
ATOM 741 O O . PHE A 1 95 ? 9.467 -6.723 -5.859 1.00 94.00 95 PHE A O 1
ATOM 748 N N . GLU A 1 96 ? 11.452 -7.088 -4.885 1.00 94.12 96 GLU A N 1
ATOM 749 C CA . GLU A 1 96 ? 11.130 -8.460 -4.481 1.00 94.12 96 GLU A CA 1
ATOM 750 C C . GLU A 1 96 ? 9.925 -8.549 -3.524 1.00 94.12 96 GLU A C 1
ATOM 752 O O . GLU A 1 96 ? 8.986 -9.292 -3.828 1.00 94.12 96 GLU A O 1
ATOM 757 N N . PRO A 1 97 ? 9.861 -7.791 -2.406 1.00 95.75 97 PRO A N 1
ATOM 758 C CA . PRO A 1 97 ? 8.716 -7.885 -1.504 1.00 95.75 97 PRO A CA 1
ATOM 759 C C . PRO A 1 97 ? 7.411 -7.392 -2.146 1.00 95.75 97 PRO A C 1
ATOM 761 O O . PRO A 1 97 ? 6.351 -7.968 -1.886 1.00 95.75 97 PRO A O 1
ATOM 764 N N . VAL A 1 98 ? 7.458 -6.376 -3.020 1.00 95.56 98 VAL A N 1
ATOM 765 C CA . VAL A 1 98 ? 6.265 -5.935 -3.759 1.00 95.56 98 VAL A CA 1
ATOM 766 C C . VAL A 1 98 ? 5.869 -6.956 -4.822 1.00 95.56 98 VAL A C 1
ATOM 768 O O . VAL A 1 98 ? 4.684 -7.255 -4.949 1.00 95.56 98 VAL A O 1
ATOM 771 N N . ALA A 1 99 ? 6.818 -7.552 -5.543 1.00 93.38 99 ALA A N 1
ATOM 772 C CA . ALA A 1 99 ? 6.527 -8.611 -6.502 1.00 93.38 99 ALA A CA 1
ATOM 773 C C . ALA A 1 99 ? 5.854 -9.799 -5.807 1.00 93.38 99 ALA A C 1
ATOM 775 O O . ALA A 1 99 ? 4.801 -10.239 -6.258 1.00 93.38 99 ALA A O 1
ATOM 776 N N . ALA A 1 100 ? 6.377 -10.267 -4.669 1.00 93.38 100 ALA A N 1
ATOM 777 C CA . ALA A 1 100 ? 5.757 -11.332 -3.880 1.00 93.38 100 ALA A CA 1
ATOM 778 C C . ALA A 1 100 ? 4.305 -11.004 -3.482 1.00 93.38 100 ALA A C 1
ATOM 780 O O . ALA A 1 100 ? 3.418 -11.852 -3.614 1.00 93.38 100 ALA A O 1
ATOM 781 N N . LEU A 1 101 ? 4.047 -9.761 -3.067 1.00 94.62 101 LEU A N 1
ATOM 782 C CA . LEU A 1 101 ? 2.701 -9.277 -2.766 1.00 94.62 101 LEU A CA 1
ATOM 783 C C . LEU A 1 101 ? 1.790 -9.286 -4.005 1.00 94.62 101 LEU A C 1
ATOM 785 O O . LEU A 1 101 ? 0.655 -9.758 -3.926 1.00 94.62 101 LEU A O 1
ATOM 789 N N . LEU A 1 102 ? 2.282 -8.822 -5.157 1.00 92.44 102 LEU A N 1
ATOM 790 C CA . LEU A 1 102 ? 1.533 -8.824 -6.417 1.00 92.44 102 LEU A CA 1
ATOM 791 C C . LEU A 1 102 ? 1.227 -10.243 -6.911 1.00 92.44 102 LEU A C 1
ATOM 793 O O . LEU A 1 102 ? 0.104 -10.503 -7.344 1.00 92.44 102 LEU A O 1
ATOM 797 N N . ARG A 1 103 ? 2.174 -11.182 -6.790 1.00 91.44 103 ARG A N 1
ATOM 798 C CA . ARG A 1 103 ? 1.947 -12.606 -7.096 1.00 91.44 103 ARG A CA 1
ATOM 799 C C . ARG A 1 103 ? 0.811 -13.169 -6.243 1.00 91.44 103 ARG A C 1
ATOM 801 O O . ARG A 1 103 ? -0.077 -13.843 -6.759 1.00 91.44 103 ARG A O 1
ATOM 808 N N . MET A 1 104 ? 0.799 -12.834 -4.953 1.00 90.94 104 MET A N 1
ATOM 809 C CA . MET A 1 104 ? -0.238 -13.277 -4.024 1.00 90.94 104 MET A CA 1
ATOM 810 C C . MET A 1 104 ? -1.623 -12.708 -4.368 1.00 90.94 104 MET 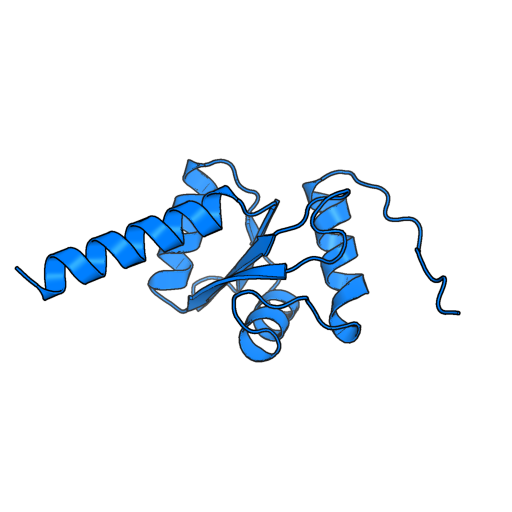A C 1
ATOM 812 O O . MET A 1 104 ? -2.603 -13.451 -4.341 1.00 90.94 104 MET A O 1
ATOM 816 N N . VAL A 1 105 ? -1.722 -11.413 -4.692 1.00 91.19 105 VAL A N 1
ATOM 817 C CA . VAL A 1 105 ? -3.026 -10.757 -4.914 1.00 91.19 105 VAL A CA 1
ATOM 818 C C . VAL A 1 105 ? -3.570 -10.930 -6.333 1.00 91.19 105 VAL A C 1
ATOM 820 O O . VAL A 1 105 ? -4.780 -11.049 -6.506 1.00 91.19 105 VAL A O 1
ATOM 823 N N . MET A 1 106 ? -2.702 -10.979 -7.348 1.00 83.81 106 MET A N 1
ATOM 824 C CA . MET A 1 106 ? -3.106 -11.027 -8.758 1.00 83.81 106 MET A CA 1
ATOM 825 C C . MET A 1 106 ? -2.960 -12.420 -9.389 1.00 83.81 106 MET A C 1
ATOM 827 O O . MET A 1 106 ? -3.426 -12.613 -10.508 1.00 83.81 106 MET A O 1
ATOM 831 N N . LYS A 1 107 ? -2.327 -13.391 -8.704 1.00 75.81 107 LYS A N 1
ATOM 832 C CA . LYS A 1 107 ? -1.932 -14.698 -9.276 1.00 75.81 107 LYS A CA 1
ATOM 833 C C . LYS A 1 107 ? -1.095 -14.561 -10.560 1.00 75.81 107 LYS A C 1
ATOM 835 O O . LYS A 1 107 ? -1.222 -15.366 -11.477 1.00 75.81 107 LYS A O 1
ATOM 840 N N . ILE A 1 108 ? -0.285 -13.506 -10.645 1.00 63.44 108 ILE A N 1
ATOM 841 C CA . ILE A 1 108 ? 0.624 -13.252 -11.770 1.00 63.44 108 ILE A CA 1
ATOM 842 C C . ILE A 1 108 ? 1.954 -13.940 -11.468 1.00 63.44 108 ILE A C 1
ATOM 844 O O . ILE A 1 108 ? 2.479 -13.750 -10.377 1.00 63.44 108 ILE A O 1
ATOM 848 N N . ASP A 1 109 ? 2.530 -14.674 -12.421 1.00 55.38 109 ASP A N 1
ATOM 849 C CA . ASP A 1 109 ? 3.902 -15.183 -12.322 1.00 55.38 109 ASP A CA 1
ATOM 850 C C . ASP A 1 109 ? 4.877 -14.129 -12.860 1.00 55.38 109 ASP A C 1
ATOM 852 O O . ASP A 1 109 ? 5.044 -13.957 -14.067 1.00 55.38 109 ASP A O 1
ATOM 856 N N . TYR A 1 110 ? 5.510 -13.381 -11.953 1.00 55.22 110 TYR A N 1
ATOM 857 C CA . TYR A 1 110 ? 6.538 -12.401 -12.308 1.00 55.22 110 TYR A CA 1
ATOM 858 C C . TYR A 1 110 ? 7.863 -13.137 -12.552 1.00 55.22 110 TYR A C 1
ATOM 860 O O . TYR A 1 110 ? 8.698 -13.244 -11.656 1.00 55.22 110 TYR A O 1
ATOM 868 N N . ALA A 1 111 ? 8.032 -13.720 -13.740 1.00 48.62 111 ALA A N 1
ATOM 869 C CA . ALA A 1 111 ? 9.335 -14.217 -14.165 1.00 48.62 111 ALA A CA 1
ATOM 870 C C . ALA A 1 111 ? 10.286 -13.016 -14.288 1.00 48.62 111 ALA A C 1
ATOM 872 O O . ALA A 1 111 ? 9.978 -12.052 -14.985 1.00 48.62 111 ALA A O 1
ATOM 873 N N . HIS A 1 112 ? 11.395 -13.065 -13.549 1.00 46.41 112 HIS A N 1
ATOM 874 C CA . HIS A 1 112 ? 12.403 -12.016 -13.424 1.00 46.41 112 HIS A CA 1
ATOM 875 C C . HIS A 1 112 ? 12.760 -11.363 -14.769 1.00 46.41 112 HIS A C 1
ATOM 877 O O . HIS A 1 112 ? 13.556 -11.898 -15.536 1.00 46.41 112 HIS A O 1
ATOM 883 N N . SER A 1 113 ? 12.248 -10.159 -15.020 1.00 50.44 113 SER A N 1
ATOM 884 C CA . SER A 1 113 ? 12.808 -9.227 -16.000 1.00 50.44 113 SER A CA 1
ATOM 885 C C . SER A 1 113 ? 14.072 -8.585 -15.419 1.00 50.44 113 SER A C 1
ATOM 887 O O . SER A 1 113 ? 14.150 -7.382 -15.194 1.00 50.44 113 SER A O 1
ATOM 889 N N . THR A 1 114 ? 15.076 -9.417 -15.137 1.00 47.06 114 THR A N 1
ATOM 890 C CA . THR A 1 114 ? 16.471 -8.984 -15.028 1.00 47.06 114 THR A CA 1
ATOM 891 C C . THR A 1 114 ? 17.067 -8.995 -16.430 1.00 47.06 114 THR A C 1
ATOM 893 O O . THR A 1 114 ? 17.830 -9.887 -16.787 1.00 47.06 114 THR A O 1
ATOM 896 N N . GLU A 1 115 ? 16.686 -8.017 -17.240 1.00 46.53 115 GLU A N 1
ATOM 897 C CA . GLU A 1 115 ? 17.500 -7.591 -18.373 1.00 46.53 115 GLU A CA 1
ATOM 898 C C . GLU A 1 115 ? 17.830 -6.120 -18.131 1.00 46.53 115 GLU A C 1
ATOM 900 O O . GLU A 1 115 ? 17.077 -5.217 -18.491 1.00 46.53 115 GLU A O 1
ATOM 905 N N . THR A 1 116 ? 18.943 -5.892 -17.436 1.00 46.47 116 THR A N 1
ATOM 906 C CA . THR A 1 116 ? 19.635 -4.601 -17.463 1.00 46.47 116 THR A CA 1
ATOM 907 C C . THR A 1 116 ? 20.678 -4.686 -18.586 1.00 46.47 116 THR A C 1
ATOM 909 O O . THR A 1 116 ? 21.356 -5.715 -18.656 1.00 46.47 116 THR A O 1
ATOM 912 N N . PRO A 1 117 ? 20.783 -3.683 -19.480 1.00 54.25 117 PRO A N 1
ATOM 913 C CA . PRO A 1 117 ? 21.739 -3.683 -20.591 1.00 54.25 117 PRO A CA 1
ATOM 914 C C . PRO A 1 117 ? 23.206 -3.633 -20.147 1.00 54.25 117 PRO A C 1
ATOM 916 O O . PRO A 1 117 ? 23.483 -3.105 -19.045 1.00 54.25 117 PRO A O 1
#

Organism: Salmonella enterica (NCBI:txid28901)

InterPro domains:
  IPR006135 Type III secretion system substrate exporter [PF01312] (1-105)
  IPR006135 Type III secretion system substrate exporter [PR00950] (30-45)
  IPR006135 Type III secretion system substrate exporter [PR00950] (60-81)
  IPR006135 Type III secretion system substrate exporter [PTHR30531] (1-111)
  IPR029025 Type III secretion system substrate exporter, C-terminal [G3DSA:3.40.1690.10] (1-115)
  IPR029025 Type III secretion system substrate exporter, C-terminal [SSF160544] (2-109)

Sequence (117 aa):
RRREMQSEIQSGSLAQSVKQSVAVVRNPTHIAVCLGYHPTDMPIPRVLEKGSDAQANYIVNIAERNCIPVVENVELARSLFFEVERGDKIPETLFEPVAALLRMVMKIDYAHSTETP

Solvent-accessible surface area (backbone atoms only — not comparable to full-atom values): 6530 Å² total; per-residue (Å²): 114,74,66,57,56,55,51,51,51,53,51,51,54,49,54,50,34,44,72,63,20,66,32,32,32,21,24,88,79,46,34,28,34,21,33,27,64,36,85,88,88,32,73,63,48,24,30,53,37,70,32,48,39,73,49,13,52,48,51,50,52,52,21,60,76,6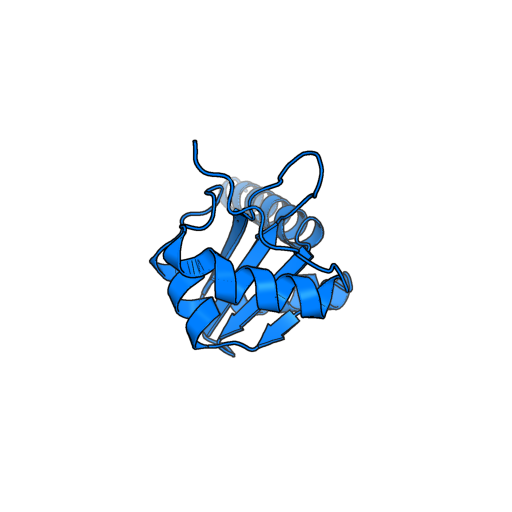9,71,30,50,75,43,83,37,55,66,61,27,47,49,48,65,77,77,39,54,74,72,33,60,64,56,76,92,48,44,64,67,50,48,56,50,45,30,70,74,68,71,48,84,82,73,81,83,81,76,76,136

pLDDT: mean 86.97, std 15.86, range [46.41, 98.38]